Protein AF-A0A7C9DCR7-F1 (afdb_monomer_lite)

pLDDT: mean 83.27, std 18.01, range [41.5, 98.06]

Secondary structure (DSSP, 8-state):
-HHHHHHHHHHHS-S-GGG-EEEEEE-HHHHHHHHHHHHHS--TT-EEEEEEGGG-TTSSTTT-HHHHHHH-HHHHHHHH-----TTS-GGGG-GGGG-GGGGGGGGHHHH-TT-S------TT----S--GGGT-

InterPro domains:
  IPR002495 Glycosyl transferase, family 8 [PF01501] (2-135)
  IPR029044 Nucleotide-diphospho-sugar transferases [G3DSA:3.90.550.10] (2-136)
  IPR029044 Nucleotide-diphospho-sugar transferases [SSF53448] (2-136)
  IPR029993 Plant galacturonosyltransferase GAUT [PTHR32116] (1-136)

Foldseek 3Di:
DLQVQQLLLQLVADPCQLVAEAEAEDAPVCQVVVVVVVVVDDNVNHHYHYHHPVVVPCPAVVNDVLNVLLPDPVSCCVQVPPDPDDDDDVVSNDCVVSDPVVVCVVCVCVVCVPDPDDDDDDSNDGHNHHPVVVVD

Sequence (136 aa):
LAISVVINSTVSNTDRPQQLVFHIVTNGVNYCPMQAWFLSNDFKGATVEVQNIDELTWLNASYSPIMKQRLDPDSRAYYFSWSREFTVDPKFRNPKYSLPLNHLRFYIPNIYPHLEKVVFLDDDVVVQKDLTPLFS

Organism: Opuntia streptacantha (NCBI:txid393608)

Radius of gyration: 18.07 Å; chains: 1; bounding box: 40×38×46 Å

Structure (mmCIF, N/CA/C/O backbone):
data_AF-A0A7C9DCR7-F1
#
_entry.id   AF-A0A7C9DCR7-F1
#
loop_
_atom_site.group_PDB
_atom_site.id
_atom_site.type_symbol
_atom_site.label_atom_id
_atom_site.label_alt_id
_atom_site.label_comp_id
_atom_site.label_asym_id
_atom_site.label_entity_id
_atom_site.label_seq_id
_atom_site.pdbx_PDB_ins_code
_atom_site.Cartn_x
_atom_site.Cartn_y
_atom_site.Cartn_z
_atom_site.occupancy
_atom_site.B_iso_or_equiv
_atom_site.auth_seq_id
_atom_site.auth_comp_id
_atom_site.auth_asym_id
_atom_site.auth_atom_id
_atom_site.pdbx_PDB_model_num
ATOM 1 N N . LEU A 1 1 ? 6.551 8.219 6.168 1.00 71.12 1 LEU A N 1
ATOM 2 C CA . LEU A 1 1 ? 5.841 9.047 7.172 1.00 71.12 1 LEU A CA 1
ATOM 3 C C . LEU A 1 1 ? 4.446 9.487 6.723 1.00 71.12 1 LEU A C 1
ATOM 5 O O . LEU A 1 1 ? 3.538 9.368 7.526 1.00 71.12 1 LEU A O 1
ATOM 9 N N . ALA A 1 2 ? 4.225 9.955 5.489 1.00 92.25 2 ALA A N 1
ATOM 10 C CA . ALA A 1 2 ? 2.868 10.328 5.051 1.00 92.25 2 ALA A CA 1
ATOM 11 C C . ALA A 1 2 ? 1.879 9.141 5.137 1.00 92.25 2 ALA A C 1
ATOM 13 O O . ALA A 1 2 ? 0.870 9.212 5.830 1.00 92.25 2 ALA A O 1
ATOM 14 N N . ILE A 1 3 ? 2.278 7.976 4.614 1.00 95.88 3 ILE A N 1
ATOM 15 C CA . ILE A 1 3 ? 1.484 6.734 4.673 1.00 95.88 3 ILE A CA 1
ATOM 16 C C . ILE A 1 3 ? 1.137 6.304 6.111 1.00 95.88 3 ILE A C 1
ATOM 18 O O . ILE A 1 3 ? 0.040 5.811 6.354 1.00 95.88 3 ILE A O 1
ATOM 22 N N . SER A 1 4 ? 2.014 6.524 7.100 1.00 95.94 4 SER A N 1
ATOM 23 C CA . SER A 1 4 ? 1.673 6.183 8.490 1.00 95.94 4 SER A CA 1
ATOM 24 C C . SER A 1 4 ? 0.561 7.071 9.049 1.00 95.94 4 SER A C 1
ATOM 26 O O . SER A 1 4 ? -0.181 6.614 9.906 1.00 95.94 4 SER A O 1
ATOM 28 N N . VAL A 1 5 ? 0.405 8.309 8.563 1.00 97.19 5 VAL A N 1
ATOM 29 C CA . VAL A 1 5 ? -0.732 9.172 8.924 1.00 97.19 5 VAL A CA 1
ATOM 30 C C . VAL A 1 5 ? -2.023 8.641 8.306 1.00 97.19 5 VAL A C 1
ATOM 32 O O . VAL A 1 5 ? -3.034 8.563 9.003 1.00 97.19 5 VAL A O 1
ATOM 35 N N . VAL A 1 6 ? -1.989 8.211 7.041 1.00 97.88 6 VAL A N 1
ATOM 36 C CA . VAL A 1 6 ? -3.138 7.574 6.371 1.00 97.88 6 VAL A CA 1
ATOM 37 C C . VAL A 1 6 ? -3.600 6.354 7.169 1.00 97.88 6 VAL A C 1
ATOM 39 O O . VAL A 1 6 ? -4.761 6.274 7.567 1.00 97.88 6 VAL A O 1
ATOM 42 N N . ILE A 1 7 ? -2.677 5.446 7.497 1.00 97.56 7 ILE A N 1
ATOM 43 C CA . ILE A 1 7 ? -2.985 4.235 8.266 1.00 97.56 7 ILE A CA 1
ATOM 44 C C . ILE A 1 7 ? -3.484 4.603 9.662 1.00 97.56 7 ILE A C 1
ATOM 46 O O . ILE A 1 7 ? -4.558 4.160 10.057 1.00 97.56 7 ILE A O 1
ATOM 50 N N . ASN A 1 8 ? -2.762 5.462 10.391 1.00 97.25 8 ASN A N 1
ATOM 51 C CA . ASN A 1 8 ? -3.114 5.807 11.767 1.00 97.25 8 ASN A CA 1
ATOM 52 C C . ASN A 1 8 ? -4.476 6.514 11.863 1.00 97.25 8 ASN A C 1
ATOM 54 O O . ASN A 1 8 ? -5.262 6.245 12.771 1.00 97.25 8 ASN A O 1
ATOM 58 N N . SER A 1 9 ? -4.781 7.398 10.912 1.00 98.06 9 SER A N 1
ATOM 59 C CA . SER A 1 9 ? -6.090 8.047 10.831 1.00 98.06 9 SER A CA 1
ATOM 60 C C . SER A 1 9 ? -7.192 7.048 10.471 1.00 98.06 9 SER A C 1
ATOM 62 O O . SER A 1 9 ? -8.257 7.087 11.078 1.00 98.06 9 SER A O 1
ATOM 64 N N . THR A 1 10 ? -6.926 6.080 9.591 1.00 97.81 10 THR A N 1
ATOM 65 C CA . THR A 1 10 ? -7.891 5.024 9.251 1.00 97.81 10 THR A CA 1
ATOM 66 C C . THR A 1 10 ? -8.198 4.130 10.455 1.00 97.81 10 THR A C 1
ATOM 68 O O . THR A 1 10 ? -9.357 4.001 10.843 1.00 97.81 10 THR A O 1
ATOM 71 N N . VAL A 1 11 ? -7.172 3.576 11.114 1.00 97.69 11 VAL A N 1
ATOM 72 C CA . VAL A 1 11 ? -7.350 2.688 12.285 1.00 97.69 11 VAL A CA 1
ATOM 73 C C . VAL A 1 11 ? -7.912 3.417 13.506 1.00 97.69 11 VAL A C 1
ATOM 75 O O . VAL A 1 11 ? -8.457 2.794 14.413 1.00 97.69 11 VAL A O 1
ATOM 78 N N . SER A 1 12 ? -7.777 4.744 13.566 1.00 97.25 12 SER A N 1
ATOM 79 C CA . SER A 1 12 ? -8.348 5.548 14.650 1.00 97.25 12 SER A CA 1
ATOM 80 C C . SER A 1 12 ? -9.833 5.843 14.480 1.00 97.25 12 SER A C 1
ATOM 82 O O . SER A 1 12 ? -10.473 6.176 15.471 1.00 97.25 12 SER A O 1
ATOM 84 N N . ASN A 1 13 ? -10.376 5.701 13.269 1.00 97.56 13 ASN A N 1
ATOM 85 C CA . ASN A 1 13 ? -11.775 5.997 12.957 1.00 97.56 13 ASN A CA 1
ATOM 86 C C . ASN A 1 13 ? -12.650 4.745 12.776 1.00 97.56 13 ASN A C 1
ATOM 88 O O . ASN A 1 13 ? -13.800 4.876 12.368 1.00 97.56 13 ASN A O 1
ATOM 92 N N . THR A 1 14 ? -12.131 3.549 13.066 1.00 95.75 14 THR A N 1
ATOM 93 C CA . THR A 1 14 ? -12.885 2.288 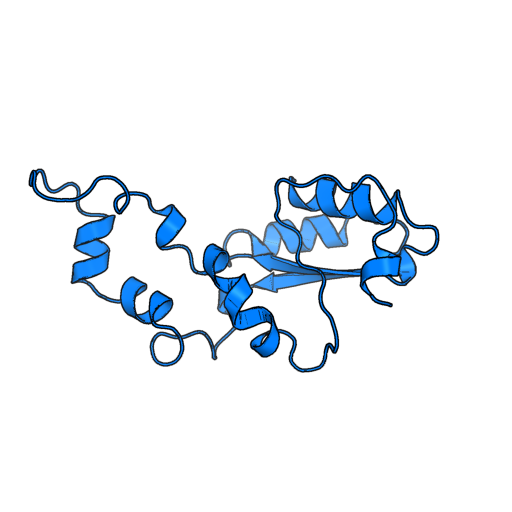13.022 1.00 95.75 14 THR A CA 1
ATOM 94 C C . THR A 1 14 ? -12.903 1.610 14.391 1.00 95.75 14 THR A C 1
ATOM 96 O O . THR A 1 14 ? -11.931 1.684 15.146 1.00 95.75 14 THR A O 1
ATOM 99 N N . ASP A 1 15 ? -13.986 0.891 14.681 1.00 95.62 15 ASP A N 1
ATOM 100 C CA . ASP A 1 15 ? -14.112 0.064 15.885 1.00 95.62 15 ASP A CA 1
ATOM 101 C C . ASP A 1 15 ? -13.454 -1.319 15.729 1.00 95.62 15 ASP A C 1
ATOM 103 O O . ASP A 1 15 ? -13.325 -2.059 16.705 1.00 95.62 15 ASP A O 1
ATOM 107 N N . ARG A 1 16 ? -13.048 -1.701 14.507 1.00 95.50 16 ARG A N 1
ATOM 108 C CA . ARG A 1 16 ? -12.501 -3.035 14.193 1.00 95.50 16 ARG A CA 1
ATOM 109 C C . ARG A 1 16 ? -11.185 -2.962 13.407 1.00 95.50 16 ARG A C 1
ATOM 111 O O . ARG A 1 16 ? -11.097 -3.515 12.310 1.00 95.50 16 ARG A O 1
ATOM 118 N N . PRO A 1 17 ? -10.135 -2.319 13.946 1.00 96.50 17 PRO A N 1
ATOM 119 C CA . PRO A 1 17 ? -8.875 -2.130 13.226 1.00 96.50 17 PRO A CA 1
ATOM 120 C C . PRO A 1 17 ? -8.202 -3.451 12.821 1.00 96.50 17 PRO A C 1
ATOM 122 O O . PRO A 1 17 ? -7.537 -3.495 11.794 1.00 96.50 17 PRO A O 1
ATOM 125 N N . GLN A 1 18 ? -8.433 -4.548 13.549 1.00 96.81 18 GLN A N 1
ATOM 126 C CA . GLN A 1 18 ? -7.864 -5.868 13.241 1.00 96.81 18 GLN A CA 1
ATOM 127 C C . GLN A 1 18 ? -8.454 -6.511 11.976 1.00 96.81 18 GLN A C 1
ATOM 129 O O . GLN A 1 18 ? -7.906 -7.486 11.473 1.00 96.81 18 GLN A O 1
ATOM 134 N N . GLN A 1 19 ? -9.576 -5.990 11.464 1.00 95.12 19 GLN A N 1
ATOM 135 C CA . GLN A 1 19 ? -10.156 -6.421 10.188 1.00 95.12 19 GLN A CA 1
ATOM 136 C C . GLN A 1 19 ? -9.550 -5.673 8.992 1.00 95.12 19 GLN A C 1
ATOM 138 O O . GLN A 1 19 ? -9.843 -6.021 7.850 1.00 95.12 19 GLN A O 1
ATOM 143 N N . LEU A 1 20 ? -8.720 -4.652 9.234 1.00 96.38 20 LEU A N 1
ATOM 144 C CA . LEU A 1 20 ? -8.081 -3.873 8.183 1.00 96.38 20 LEU A CA 1
ATOM 145 C C . LEU A 1 20 ? -6.726 -4.472 7.802 1.00 96.38 20 LEU A C 1
ATOM 147 O O . LEU A 1 20 ? -5.869 -4.724 8.654 1.00 96.38 20 LEU A O 1
ATOM 151 N N . VAL A 1 21 ? -6.531 -4.628 6.493 1.00 96.94 21 VAL A N 1
ATOM 152 C CA . VAL A 1 21 ? -5.254 -4.992 5.877 1.00 96.94 21 VAL A CA 1
ATOM 153 C C . VAL A 1 21 ? -4.829 -3.846 4.966 1.00 96.94 21 VAL A C 1
ATOM 155 O O . VAL A 1 21 ? -5.546 -3.473 4.038 1.00 96.94 21 VAL A O 1
ATOM 158 N N . PHE A 1 22 ? -3.670 -3.261 5.251 1.00 97.50 22 PHE A N 1
ATOM 159 C CA . PHE A 1 22 ? -3.078 -2.191 4.460 1.00 97.50 22 PHE A CA 1
ATOM 160 C C . PHE A 1 22 ? -1.979 -2.765 3.580 1.00 97.50 22 PHE A C 1
ATOM 162 O O . PHE A 1 22 ? -0.943 -3.187 4.088 1.00 97.50 22 PHE A O 1
ATOM 169 N N . HIS A 1 23 ? -2.172 -2.719 2.265 1.00 96.94 23 HIS A N 1
ATOM 170 C CA . HIS A 1 23 ? -1.124 -3.072 1.317 1.00 96.94 23 HIS A CA 1
ATOM 171 C C . HIS A 1 23 ? -0.419 -1.810 0.805 1.00 96.94 23 HIS A C 1
ATOM 173 O O . HIS A 1 23 ? -1.022 -0.957 0.152 1.00 96.94 23 HIS A O 1
ATOM 179 N N . ILE A 1 24 ? 0.871 -1.688 1.101 1.00 95.94 24 ILE A N 1
ATOM 180 C CA . ILE A 1 24 ? 1.732 -0.575 0.706 1.00 95.94 24 ILE A CA 1
ATOM 181 C C . ILE A 1 24 ? 2.651 -1.058 -0.407 1.00 95.94 24 ILE A C 1
ATOM 183 O O . ILE A 1 24 ? 3.499 -1.917 -0.178 1.00 95.94 24 ILE A O 1
ATOM 187 N N . VAL A 1 25 ? 2.556 -0.458 -1.593 1.00 94.06 25 VAL A N 1
ATOM 188 C CA . VAL A 1 25 ? 3.508 -0.729 -2.677 1.00 94.06 25 VAL A CA 1
ATOM 189 C C . VAL A 1 25 ? 4.506 0.415 -2.793 1.00 94.06 25 VAL A C 1
ATOM 191 O O . VAL A 1 25 ? 4.129 1.582 -2.881 1.00 94.06 25 VAL A O 1
ATOM 194 N N . THR A 1 26 ? 5.794 0.083 -2.789 1.00 93.19 26 THR A N 1
ATOM 195 C CA . THR A 1 26 ? 6.893 1.054 -2.798 1.00 93.19 26 THR A CA 1
ATOM 196 C C . THR A 1 26 ? 8.015 0.631 -3.747 1.00 93.19 26 THR A C 1
ATOM 198 O O . THR A 1 26 ? 7.953 -0.432 -4.355 1.00 93.19 26 THR A O 1
ATOM 201 N N . ASN A 1 27 ? 9.029 1.478 -3.930 1.00 90.56 27 ASN A N 1
ATOM 202 C CA . ASN A 1 27 ? 10.215 1.145 -4.727 1.00 90.56 27 ASN A CA 1
ATOM 203 C C . ASN A 1 27 ? 11.287 0.439 -3.882 1.00 90.56 27 ASN A C 1
ATOM 205 O O . ASN A 1 27 ? 11.27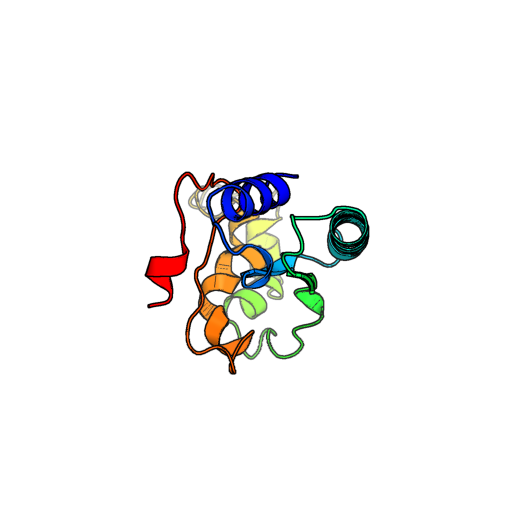1 0.529 -2.653 1.00 90.56 27 ASN A O 1
ATOM 209 N N . GLY A 1 28 ? 12.273 -0.188 -4.530 1.00 90.12 28 GLY A N 1
ATOM 210 C CA . GLY A 1 28 ? 13.332 -0.905 -3.818 1.00 90.12 28 GLY A CA 1
ATOM 211 C C . GLY A 1 28 ? 14.143 -0.051 -2.838 1.00 90.12 28 GLY A C 1
ATOM 212 O O . GLY A 1 28 ? 14.576 -0.554 -1.806 1.00 90.12 28 GLY A O 1
ATOM 213 N N . VAL A 1 29 ? 14.296 1.252 -3.097 1.00 91.25 29 VAL A N 1
ATOM 214 C CA . VAL A 1 29 ? 15.028 2.167 -2.199 1.00 91.25 29 VAL A CA 1
ATOM 215 C C . VAL A 1 29 ? 14.301 2.348 -0.863 1.00 91.25 29 VAL A C 1
ATOM 217 O O . VAL A 1 29 ? 14.931 2.359 0.192 1.00 91.25 29 VAL A O 1
ATOM 220 N N . ASN A 1 30 ? 12.976 2.484 -0.899 1.00 92.50 30 ASN A N 1
ATOM 221 C CA . ASN A 1 30 ? 12.162 2.718 0.291 1.00 92.50 30 ASN A CA 1
ATOM 222 C C . ASN A 1 30 ? 11.672 1.422 0.948 1.00 92.50 30 ASN A C 1
ATOM 224 O O . ASN A 1 30 ? 11.221 1.476 2.091 1.00 92.50 30 ASN A O 1
ATOM 228 N N . TYR A 1 31 ? 11.763 0.282 0.260 1.00 95.19 31 TYR A N 1
ATOM 229 C CA . TYR A 1 31 ? 11.242 -1.001 0.724 1.00 95.19 31 TYR A CA 1
ATOM 230 C C . TYR A 1 31 ? 11.786 -1.408 2.096 1.00 95.19 31 TYR A C 1
ATOM 232 O O . TYR A 1 31 ? 11.007 -1.493 3.044 1.00 95.19 31 TYR A O 1
ATOM 240 N N . CYS A 1 32 ? 13.104 -1.579 2.246 1.00 95.88 32 CYS A N 1
ATOM 241 C CA . CYS A 1 32 ? 13.677 -2.043 3.516 1.00 95.88 32 CYS A CA 1
ATOM 242 C C . CYS A 1 32 ? 13.402 -1.075 4.687 1.00 95.88 32 CYS A C 1
ATOM 244 O O . CYS A 1 32 ? 12.960 -1.540 5.740 1.00 95.88 32 CYS A O 1
ATOM 246 N N . PRO A 1 33 ? 13.591 0.257 4.545 1.00 96.25 33 PRO A N 1
ATOM 247 C CA . PRO A 1 33 ? 13.242 1.199 5.609 1.00 96.25 33 PRO A CA 1
ATOM 248 C C . PRO A 1 33 ? 11.754 1.183 5.975 1.00 96.25 33 PRO A C 1
ATOM 250 O O . PRO A 1 33 ? 11.419 1.230 7.157 1.00 96.25 33 PRO A O 1
ATOM 253 N N . MET A 1 34 ? 10.853 1.108 4.987 1.00 96.00 34 MET A N 1
ATOM 254 C CA . MET A 1 34 ? 9.412 1.040 5.245 1.00 96.00 34 MET A CA 1
ATOM 255 C C . MET A 1 34 ? 9.031 -0.261 5.938 1.00 96.00 34 MET A C 1
ATOM 257 O O . MET A 1 34 ? 8.306 -0.218 6.925 1.00 96.00 34 MET A O 1
ATOM 261 N N . GLN A 1 35 ? 9.546 -1.395 5.466 1.00 96.12 35 GLN A N 1
ATOM 262 C CA . GLN A 1 35 ? 9.299 -2.697 6.070 1.00 96.12 35 GLN A CA 1
ATOM 263 C C . GLN A 1 35 ? 9.738 -2.709 7.538 1.00 96.12 35 GLN A C 1
ATOM 265 O O . GLN A 1 35 ? 8.944 -3.051 8.408 1.00 96.12 35 GLN A O 1
ATOM 270 N N . ALA A 1 36 ? 10.951 -2.238 7.841 1.00 96.81 36 ALA A N 1
ATOM 271 C CA . ALA A 1 36 ? 11.429 -2.132 9.218 1.00 96.81 36 ALA A CA 1
ATOM 272 C C . ALA A 1 36 ? 10.558 -1.195 10.074 1.00 96.81 36 ALA A C 1
ATOM 274 O O . ALA A 1 36 ? 10.227 -1.525 11.214 1.00 96.81 36 ALA A O 1
ATOM 275 N N . TRP A 1 37 ? 10.160 -0.039 9.529 1.00 96.38 37 TRP A N 1
ATOM 276 C CA . TRP A 1 37 ? 9.332 0.927 10.248 1.00 96.38 37 TRP A CA 1
ATOM 277 C C . TRP A 1 37 ? 7.943 0.367 10.564 1.00 96.38 37 TRP A C 1
ATOM 279 O O . TRP A 1 37 ? 7.516 0.425 11.713 1.00 96.38 37 TRP A O 1
ATOM 289 N N . PHE A 1 38 ? 7.248 -0.210 9.583 1.00 96.25 38 PHE A N 1
ATOM 290 C CA . PHE A 1 38 ? 5.900 -0.749 9.777 1.00 96.25 38 PHE A CA 1
ATOM 291 C C . PHE A 1 38 ? 5.881 -2.023 10.626 1.00 96.25 38 PHE A C 1
ATOM 293 O O . PHE A 1 38 ? 4.936 -2.209 11.378 1.00 96.25 38 PHE A O 1
ATOM 300 N N . LEU A 1 39 ? 6.939 -2.841 10.602 1.00 94.75 39 LEU A N 1
ATOM 301 C CA . LEU A 1 39 ? 7.077 -3.972 11.531 1.00 94.75 39 LEU A CA 1
ATOM 302 C C . LEU A 1 39 ? 7.325 -3.533 12.982 1.00 94.75 39 LEU A C 1
ATOM 304 O O . LEU A 1 39 ? 6.985 -4.261 13.910 1.00 94.75 39 LEU A O 1
ATOM 308 N N . SER A 1 40 ? 7.927 -2.359 13.188 1.00 95.00 40 SER A N 1
ATOM 309 C CA . SER A 1 40 ? 8.265 -1.852 14.525 1.00 95.00 40 SER A CA 1
ATOM 310 C C . SER A 1 40 ? 7.145 -1.033 15.179 1.00 95.00 40 SER A C 1
ATOM 312 O O . SER A 1 40 ? 7.281 -0.648 16.338 1.00 95.00 40 SER A O 1
ATOM 314 N N . ASN A 1 41 ? 6.066 -0.723 14.455 1.00 94.81 41 ASN A N 1
ATOM 315 C CA . ASN A 1 41 ? 4.966 0.110 14.941 1.00 94.81 41 ASN A CA 1
ATOM 316 C C . ASN A 1 41 ? 3.654 -0.677 14.909 1.00 94.81 41 ASN A C 1
ATOM 318 O O . ASN A 1 41 ? 3.307 -1.258 13.885 1.00 94.81 41 ASN A O 1
ATOM 322 N N . ASP A 1 42 ? 2.904 -0.652 16.012 1.00 93.88 42 ASP A N 1
ATOM 323 C CA . ASP A 1 42 ? 1.562 -1.233 16.060 1.00 93.88 42 ASP A CA 1
ATOM 324 C C . ASP A 1 42 ? 0.500 -0.228 15.587 1.00 93.88 42 ASP A C 1
ATOM 326 O O . ASP A 1 42 ? 0.544 0.959 15.916 1.00 93.88 42 ASP A O 1
ATOM 330 N N . PHE A 1 43 ? -0.488 -0.729 14.848 1.00 95.94 43 PHE A N 1
ATOM 331 C CA . PHE A 1 43 ? -1.626 0.037 14.336 1.00 95.94 43 PHE A CA 1
ATOM 332 C C . PHE A 1 43 ? -2.940 -0.506 14.906 1.00 95.94 43 PHE A C 1
ATOM 334 O O . PHE A 1 43 ? -3.897 -0.758 14.173 1.00 95.94 43 PHE A O 1
ATOM 341 N N . LYS A 1 44 ? -2.981 -0.707 16.231 1.00 95.88 44 LYS A N 1
ATOM 342 C CA . LYS A 1 44 ? -4.111 -1.306 16.960 1.00 95.88 44 LYS A CA 1
ATOM 343 C C . LYS A 1 44 ? -4.447 -2.720 16.461 1.00 95.88 44 LYS A C 1
ATOM 345 O O . LYS A 1 44 ? -5.615 -3.113 16.434 1.00 95.88 44 LYS A O 1
ATOM 350 N N . GLY A 1 45 ? -3.429 -3.479 16.054 1.00 95.62 45 GLY A N 1
ATOM 351 C CA . GLY A 1 45 ? -3.575 -4.824 15.497 1.00 95.62 45 GLY A CA 1
ATOM 352 C C . GLY A 1 45 ? -4.025 -4.895 14.034 1.00 95.62 45 GLY A C 1
ATOM 353 O O . GLY A 1 45 ? -4.316 -5.993 13.566 1.00 95.62 45 GLY A O 1
ATOM 354 N N . ALA A 1 46 ? -4.094 -3.774 13.306 1.00 97.31 46 ALA A N 1
ATOM 355 C CA . ALA A 1 46 ? -4.255 -3.814 11.853 1.00 97.31 46 ALA A CA 1
ATOM 356 C C . ALA A 1 46 ? -3.026 -4.441 11.178 1.00 97.31 46 ALA A C 1
ATOM 358 O O . ALA A 1 46 ? -1.893 -4.249 11.625 1.00 97.31 46 ALA A O 1
ATOM 359 N N . THR A 1 47 ? -3.245 -5.157 10.076 1.00 97.50 47 THR A N 1
ATOM 360 C CA . THR A 1 47 ? -2.155 -5.787 9.319 1.00 97.50 47 THR A CA 1
ATOM 361 C C . THR A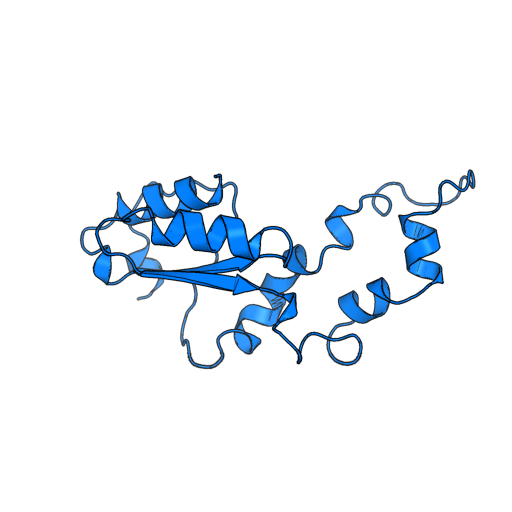 1 47 ? -1.605 -4.801 8.294 1.00 97.50 47 THR A C 1
ATOM 363 O O . THR A 1 47 ? -2.373 -4.163 7.577 1.00 97.50 47 THR A O 1
ATOM 366 N N . VAL A 1 48 ? -0.279 -4.676 8.207 1.00 97.75 48 VAL A N 1
ATOM 367 C CA . VAL A 1 48 ? 0.396 -3.834 7.210 1.00 97.75 48 VAL A CA 1
ATOM 368 C C . VAL A 1 48 ? 1.376 -4.686 6.418 1.00 97.75 48 VAL A C 1
ATOM 370 O O . VAL A 1 48 ? 2.332 -5.227 6.970 1.00 97.75 48 VAL A O 1
ATOM 373 N N . GLU A 1 49 ? 1.156 -4.771 5.114 1.00 96.50 49 GLU A N 1
ATOM 374 C CA . GLU A 1 49 ? 2.019 -5.474 4.174 1.00 96.50 49 GLU A CA 1
ATOM 375 C C . GLU A 1 49 ? 2.740 -4.456 3.298 1.00 96.50 49 GLU A C 1
ATOM 377 O O . GLU A 1 49 ? 2.114 -3.616 2.656 1.00 96.50 49 GLU A O 1
ATOM 382 N N . VAL A 1 50 ? 4.069 -4.523 3.269 1.00 96.44 50 VAL A N 1
ATOM 383 C CA . VAL A 1 50 ? 4.891 -3.691 2.387 1.00 96.44 50 VAL A CA 1
ATOM 384 C C . VAL A 1 50 ? 5.394 -4.573 1.256 1.00 96.44 50 VAL A C 1
ATOM 386 O O . VAL A 1 50 ? 5.972 -5.623 1.516 1.00 96.44 50 VAL A O 1
ATOM 389 N N . GLN A 1 51 ? 5.204 -4.136 0.016 1.00 95.00 51 GLN A N 1
ATOM 390 C CA . GLN A 1 51 ? 5.649 -4.832 -1.184 1.00 95.00 51 GLN A CA 1
ATOM 391 C C . GLN A 1 51 ? 6.542 -3.925 -2.030 1.00 95.00 51 GLN A C 1
ATOM 393 O O . GLN A 1 51 ? 6.277 -2.730 -2.196 1.00 95.00 51 GLN A O 1
ATOM 398 N N . ASN A 1 52 ? 7.600 -4.501 -2.596 1.00 93.81 52 ASN A N 1
ATOM 399 C CA . ASN A 1 52 ? 8.443 -3.819 -3.562 1.00 93.81 52 ASN A CA 1
ATOM 400 C C . ASN A 1 52 ? 7.885 -3.999 -4.982 1.00 93.81 52 ASN A C 1
ATOM 402 O O . ASN A 1 52 ? 7.706 -5.118 -5.456 1.00 93.81 52 ASN A O 1
ATOM 406 N N . ILE A 1 53 ? 7.667 -2.897 -5.695 1.00 90.81 53 ILE A N 1
ATOM 407 C CA . ILE A 1 53 ? 7.245 -2.912 -7.099 1.00 90.81 53 ILE A CA 1
ATOM 408 C C . ILE A 1 53 ? 8.242 -3.643 -8.006 1.00 90.81 53 ILE A C 1
ATOM 410 O O . ILE A 1 53 ? 7.833 -4.240 -8.997 1.00 90.81 53 ILE A O 1
ATOM 414 N N . ASP A 1 54 ? 9.532 -3.630 -7.665 1.00 87.94 54 ASP A N 1
ATOM 415 C CA . ASP A 1 54 ? 10.576 -4.282 -8.458 1.00 87.94 54 ASP A CA 1
ATOM 416 C C . ASP A 1 54 ? 10.458 -5.824 -8.411 1.00 87.94 54 ASP A C 1
ATOM 418 O O . ASP A 1 54 ? 11.013 -6.511 -9.267 1.00 87.94 54 ASP A O 1
ATOM 422 N N . GLU A 1 55 ? 9.695 -6.377 -7.458 1.00 90.62 55 GLU A N 1
ATOM 423 C CA . GLU A 1 55 ? 9.388 -7.814 -7.360 1.00 90.62 55 GLU A CA 1
ATOM 424 C C . GLU A 1 55 ? 8.202 -8.234 -8.248 1.00 90.62 55 GLU A C 1
ATOM 426 O O . GLU A 1 55 ? 7.986 -9.426 -8.485 1.00 90.62 55 GLU A O 1
ATOM 431 N N . LEU A 1 56 ? 7.449 -7.275 -8.802 1.00 90.25 56 LEU A N 1
ATOM 432 C CA . LEU A 1 56 ? 6.363 -7.535 -9.749 1.00 90.25 56 LEU A CA 1
ATOM 433 C C . LEU A 1 56 ? 6.936 -7.852 -11.137 1.00 90.25 56 LEU A C 1
ATOM 435 O O . LEU A 1 56 ? 6.871 -7.048 -12.063 1.00 90.25 56 LEU A O 1
ATOM 439 N N . THR A 1 57 ? 7.487 -9.055 -11.300 1.00 87.25 57 THR A N 1
ATOM 440 C CA . THR A 1 57 ? 8.166 -9.501 -12.537 1.00 87.25 57 THR A CA 1
ATOM 441 C C . THR A 1 57 ? 7.291 -9.440 -13.799 1.00 87.25 57 THR A C 1
ATOM 443 O O . THR A 1 57 ? 7.802 -9.276 -14.914 1.00 87.25 57 THR A O 1
ATOM 446 N N . TRP A 1 58 ? 5.966 -9.525 -13.644 1.00 88.88 58 TRP A N 1
ATOM 447 C CA . TRP A 1 58 ? 5.004 -9.366 -14.737 1.00 88.88 58 TRP A CA 1
ATOM 448 C C . TRP A 1 58 ? 4.871 -7.909 -15.212 1.00 88.88 58 TRP A C 1
ATOM 450 O O . TRP A 1 58 ? 4.536 -7.681 -16.374 1.00 88.88 58 TRP A O 1
ATOM 460 N N . LEU A 1 59 ? 5.173 -6.916 -14.366 1.00 86.44 59 LEU A N 1
ATOM 461 C CA . LEU A 1 59 ? 5.111 -5.492 -14.699 1.00 86.44 59 LEU A CA 1
ATOM 462 C C . LEU A 1 59 ? 6.394 -5.060 -15.424 1.00 86.44 59 LEU A C 1
ATOM 464 O O . LEU A 1 59 ? 7.227 -4.318 -14.910 1.00 86.44 59 LEU A O 1
ATOM 468 N N . ASN A 1 60 ? 6.552 -5.539 -16.654 1.00 83.88 60 ASN A N 1
ATOM 469 C CA . ASN A 1 60 ? 7.699 -5.250 -17.512 1.00 83.88 60 ASN A CA 1
ATOM 470 C C . ASN A 1 60 ? 7.281 -4.517 -18.801 1.00 83.88 60 ASN A C 1
ATOM 472 O O . ASN A 1 60 ? 6.102 -4.238 -19.032 1.00 83.88 60 ASN A O 1
ATOM 476 N N . ALA A 1 61 ? 8.253 -4.182 -19.654 1.00 82.19 61 ALA A N 1
ATOM 477 C CA . ALA A 1 61 ? 8.025 -3.422 -20.887 1.00 82.19 61 ALA A CA 1
ATOM 478 C C . ALA A 1 61 ? 7.137 -4.123 -21.926 1.00 82.19 61 ALA A C 1
ATOM 480 O O . ALA A 1 61 ? 6.570 -3.453 -22.788 1.00 82.19 61 ALA A O 1
ATOM 481 N N . SER A 1 62 ? 6.989 -5.444 -21.847 1.00 82.25 62 SER A N 1
ATOM 482 C CA . SER A 1 62 ? 6.069 -6.186 -22.712 1.00 82.25 62 SER A CA 1
ATOM 483 C C . SER A 1 62 ? 4.619 -6.073 -22.237 1.00 82.25 62 SER A C 1
ATOM 485 O O . SER A 1 62 ? 3.707 -6.198 -23.046 1.00 82.25 62 SER A O 1
ATOM 487 N N . TYR A 1 63 ? 4.405 -5.820 -20.943 1.00 83.56 63 TYR A N 1
ATOM 488 C CA . TYR A 1 63 ? 3.080 -5.756 -20.325 1.00 83.56 63 TYR A CA 1
ATOM 489 C C . TYR A 1 63 ? 2.555 -4.322 -20.170 1.00 83.56 63 TYR A C 1
ATOM 491 O O . TYR A 1 63 ? 1.369 -4.057 -20.356 1.00 83.56 63 TYR A O 1
ATOM 499 N N . SER A 1 64 ? 3.435 -3.373 -19.837 1.00 82.62 64 SER A N 1
ATOM 500 C CA . SER A 1 64 ? 3.062 -1.983 -19.573 1.00 82.62 64 SER A CA 1
ATOM 501 C C . SER A 1 64 ? 3.726 -1.016 -20.559 1.00 82.62 64 SER A C 1
ATOM 503 O O . SER A 1 64 ? 4.960 -0.943 -20.602 1.00 82.62 64 SER A O 1
ATOM 505 N N . PRO A 1 65 ? 2.944 -0.183 -21.280 1.00 79.44 65 PRO A N 1
ATOM 506 C CA . PRO A 1 65 ? 3.485 0.884 -22.127 1.00 79.44 65 PRO A CA 1
ATOM 507 C C . PRO A 1 65 ? 4.402 1.842 -21.363 1.00 79.44 65 PRO A C 1
ATOM 509 O O . PRO A 1 65 ? 5.363 2.363 -21.917 1.00 79.44 65 PRO A O 1
ATOM 512 N N . ILE A 1 66 ? 4.139 2.033 -20.071 1.00 75.75 66 ILE A N 1
ATOM 513 C CA . ILE A 1 66 ? 4.881 2.948 -19.201 1.00 75.75 66 ILE A CA 1
ATOM 514 C C . ILE A 1 66 ? 6.252 2.358 -18.868 1.00 75.75 66 ILE A C 1
ATOM 516 O O . ILE A 1 66 ? 7.251 3.076 -18.838 1.00 75.75 66 ILE A O 1
ATOM 520 N N . MET A 1 67 ? 6.327 1.034 -18.688 1.00 75.62 67 MET A N 1
ATOM 521 C CA . MET A 1 67 ? 7.607 0.346 -18.505 1.00 75.62 67 MET A CA 1
ATOM 522 C C . MET A 1 67 ? 8.408 0.343 -19.806 1.00 75.62 67 MET A C 1
ATOM 524 O O . MET A 1 67 ? 9.620 0.546 -19.777 1.00 75.62 67 MET A O 1
ATOM 528 N N . LYS A 1 68 ? 7.731 0.189 -20.951 1.00 75.81 68 LYS A N 1
ATOM 529 C CA . LYS A 1 68 ? 8.352 0.294 -22.276 1.00 75.81 68 LYS A CA 1
ATOM 530 C C . LYS A 1 68 ? 8.932 1.681 -22.517 1.00 75.81 68 LYS A C 1
ATOM 532 O O . LYS A 1 68 ? 10.084 1.788 -22.919 1.00 75.81 68 LYS A O 1
ATOM 537 N N . GLN A 1 69 ? 8.163 2.723 -22.205 1.00 72.44 69 GLN A N 1
ATOM 538 C CA . GLN A 1 69 ? 8.619 4.100 -22.307 1.00 72.44 69 GLN A CA 1
ATOM 539 C C . GLN A 1 69 ? 9.846 4.313 -21.425 1.00 72.44 69 GLN A C 1
ATOM 541 O O . GLN A 1 69 ? 10.843 4.798 -21.924 1.00 72.44 69 GLN A O 1
ATOM 546 N N . ARG A 1 70 ? 9.856 3.877 -20.160 1.00 67.12 70 ARG A N 1
ATOM 547 C CA . ARG A 1 70 ? 11.014 4.055 -19.262 1.00 67.12 70 ARG A CA 1
ATOM 548 C C . ARG A 1 70 ? 12.326 3.447 -19.788 1.00 67.12 70 ARG A C 1
ATOM 550 O O . ARG A 1 70 ? 13.395 3.981 -19.491 1.00 67.12 70 ARG A O 1
ATOM 557 N N . LEU A 1 71 ? 12.260 2.323 -20.503 1.00 65.75 71 LEU A N 1
ATOM 558 C CA . LEU A 1 71 ? 13.439 1.646 -21.060 1.00 65.75 71 LEU A CA 1
ATOM 559 C C . LEU A 1 71 ? 13.911 2.243 -22.391 1.00 65.75 71 LEU A C 1
ATOM 561 O O . LEU A 1 71 ? 15.044 1.981 -22.793 1.00 65.75 71 LEU A O 1
ATOM 565 N N . ASP A 1 72 ? 13.072 3.038 -23.054 1.00 65.31 72 ASP A N 1
ATOM 566 C CA . ASP A 1 72 ? 13.396 3.666 -24.328 1.00 65.31 72 ASP A CA 1
ATOM 567 C C . ASP A 1 72 ? 14.527 4.708 -24.158 1.00 65.31 72 ASP A C 1
ATOM 569 O O . ASP A 1 72 ? 14.388 5.656 -23.375 1.00 65.31 72 ASP A O 1
ATOM 573 N N . PRO A 1 73 ? 15.683 4.544 -24.831 1.00 59.53 73 PRO A N 1
ATOM 574 C CA . PRO A 1 73 ? 16.796 5.485 -24.743 1.00 59.53 73 PRO A CA 1
ATOM 575 C C . PRO A 1 73 ? 16.405 6.906 -25.155 1.00 59.53 73 PRO A C 1
ATOM 577 O O . PRO A 1 73 ? 16.867 7.855 -24.519 1.00 59.53 73 PRO A O 1
ATOM 580 N N . ASP A 1 74 ? 15.525 7.033 -26.152 1.00 60.88 74 ASP A N 1
ATOM 581 C CA . ASP A 1 74 ? 15.071 8.315 -26.693 1.00 60.88 74 ASP A CA 1
ATOM 582 C C . ASP A 1 74 ? 14.116 9.020 -25.725 1.00 60.88 74 ASP A C 1
ATOM 584 O O . ASP A 1 74 ? 14.231 10.226 -25.504 1.00 60.88 74 ASP A O 1
ATOM 588 N N . SER A 1 75 ? 13.243 8.274 -25.041 1.00 57.94 75 SER A N 1
ATOM 589 C CA . SER A 1 75 ? 12.417 8.825 -23.964 1.00 57.94 75 SER A CA 1
ATOM 590 C C . SER A 1 75 ? 13.255 9.234 -22.740 1.00 57.94 75 SER A C 1
ATOM 592 O O . SER A 1 75 ? 13.019 10.290 -22.152 1.00 57.94 75 SER A O 1
ATOM 594 N N . ARG A 1 76 ? 14.273 8.450 -22.347 1.00 53.03 76 ARG A N 1
ATOM 595 C CA . ARG A 1 76 ? 15.163 8.824 -21.237 1.00 53.03 76 ARG A CA 1
ATOM 596 C C . ARG A 1 76 ? 15.950 10.075 -21.584 1.00 53.03 76 ARG A C 1
ATOM 598 O O . ARG A 1 76 ? 16.109 10.921 -20.713 1.00 53.03 76 ARG A O 1
ATOM 605 N N . ALA A 1 77 ? 16.405 10.214 -22.828 1.00 53.00 77 ALA A N 1
ATOM 606 C CA . ALA A 1 77 ? 16.986 11.457 -23.311 1.00 53.00 77 ALA A CA 1
ATOM 607 C C . ALA A 1 77 ? 15.949 12.589 -23.262 1.00 53.00 77 ALA A C 1
ATOM 609 O O . ALA A 1 77 ? 16.227 13.624 -22.691 1.00 53.00 77 ALA A O 1
ATOM 610 N N . TYR A 1 78 ? 14.716 12.388 -23.713 1.00 51.59 78 TYR A N 1
ATOM 611 C CA . TYR A 1 78 ? 13.666 13.411 -23.657 1.00 51.59 78 TYR A CA 1
ATOM 612 C C . TYR A 1 78 ? 13.317 13.898 -22.229 1.00 51.59 78 TYR A C 1
ATOM 614 O O . TYR A 1 78 ? 13.036 15.081 -22.032 1.00 51.59 78 TYR A O 1
ATOM 622 N N . TYR A 1 79 ? 13.363 13.016 -21.220 1.00 49.41 79 TYR A N 1
ATOM 623 C CA . TYR A 1 79 ? 13.062 13.346 -19.815 1.00 49.41 79 TYR A CA 1
ATOM 624 C C . TYR A 1 79 ? 14.288 13.767 -18.978 1.00 49.41 79 TYR A C 1
ATOM 626 O O . TYR A 1 79 ? 14.136 14.561 -18.050 1.00 49.41 79 TYR A O 1
ATOM 634 N N . PHE A 1 80 ? 15.485 13.242 -19.267 1.00 48.12 80 PHE A N 1
ATOM 635 C CA . PHE A 1 80 ? 16.719 13.490 -18.502 1.00 48.12 80 PHE A CA 1
ATOM 636 C C . PHE A 1 80 ? 17.794 14.266 -19.278 1.00 48.12 80 PHE A C 1
ATOM 638 O O . PHE A 1 80 ? 18.830 14.596 -18.692 1.00 48.12 80 PHE A O 1
ATOM 645 N N . SER A 1 81 ? 17.602 14.588 -20.564 1.00 47.62 81 SER A N 1
ATOM 646 C CA . SER A 1 81 ? 18.543 15.449 -21.277 1.00 47.62 81 SER A CA 1
ATOM 647 C C . SER A 1 81 ? 18.368 16.887 -20.811 1.00 47.62 81 SER A C 1
ATOM 649 O O . SER A 1 81 ? 17.330 17.539 -20.921 1.00 47.62 81 SER A O 1
ATOM 651 N N . TRP A 1 82 ? 19.477 17.429 -20.340 1.00 41.50 82 TRP A N 1
ATOM 652 C CA . TRP A 1 82 ? 19.695 18.857 -20.211 1.00 41.50 82 TRP A CA 1
ATOM 653 C C . TRP A 1 82 ? 20.013 19.452 -21.600 1.00 41.50 82 TRP A C 1
ATOM 655 O O . TRP A 1 82 ? 20.943 20.246 -21.738 1.00 41.50 82 TRP A O 1
ATOM 665 N N . SER A 1 83 ? 19.299 19.051 -22.664 1.00 43.62 83 SER A N 1
ATOM 666 C CA . SER A 1 83 ? 19.485 19.646 -23.992 1.00 43.62 83 SER A CA 1
ATOM 667 C C . SER A 1 83 ? 18.554 20.847 -24.172 1.00 43.62 83 SER A C 1
ATOM 669 O O . SER A 1 83 ? 17.337 20.791 -23.997 1.00 43.62 83 SER A O 1
ATOM 671 N N . ARG A 1 84 ? 19.183 21.988 -24.468 1.00 43.66 84 ARG A N 1
ATOM 672 C CA . ARG A 1 84 ? 18.611 23.334 -24.609 1.00 43.66 84 ARG A CA 1
ATOM 673 C C . ARG A 1 84 ? 17.796 23.515 -25.900 1.00 43.66 84 ARG A C 1
ATOM 675 O O . ARG A 1 84 ? 17.972 24.522 -26.578 1.00 43.66 84 ARG A O 1
ATOM 682 N N . GLU A 1 85 ? 16.925 22.579 -26.266 1.00 43.91 85 GLU A N 1
ATOM 683 C CA . GLU A 1 85 ? 16.090 22.730 -27.466 1.00 43.91 85 GLU A CA 1
ATOM 684 C C . GLU A 1 85 ? 14.639 23.082 -27.111 1.00 43.91 85 GLU A C 1
ATOM 686 O O . GLU A 1 85 ? 13.964 22.435 -26.310 1.00 43.91 85 GLU A O 1
ATOM 691 N N . PHE A 1 86 ? 14.214 24.216 -27.665 1.00 45.12 86 PHE A N 1
ATOM 692 C CA . PHE A 1 86 ? 13.092 25.069 -27.266 1.00 45.12 86 PHE A CA 1
ATOM 693 C C . PHE A 1 86 ? 11.729 24.643 -27.853 1.00 45.12 86 PHE A C 1
ATOM 695 O O . PHE A 1 86 ? 10.893 25.493 -28.146 1.00 45.12 86 PHE A O 1
ATOM 702 N N . THR A 1 87 ? 11.473 23.347 -28.041 1.00 48.06 87 THR A N 1
ATOM 703 C CA . THR A 1 87 ? 10.251 22.875 -28.736 1.00 48.06 87 THR A CA 1
ATOM 704 C C . THR A 1 87 ? 9.356 21.945 -27.918 1.00 48.06 87 THR A C 1
ATOM 706 O O . THR A 1 87 ? 8.372 21.432 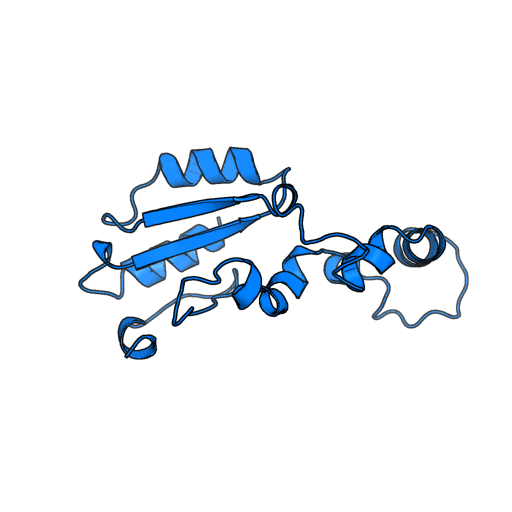-28.443 1.00 48.06 87 THR A O 1
ATOM 709 N N . VAL A 1 88 ? 9.641 21.742 -26.630 1.00 50.25 88 VAL A N 1
ATOM 710 C CA . VAL A 1 88 ? 8.979 20.697 -25.835 1.00 50.25 88 VAL A CA 1
ATOM 711 C C . VAL A 1 88 ? 8.017 21.278 -24.795 1.00 50.25 88 VAL A C 1
ATOM 713 O O . VAL A 1 88 ? 8.415 22.103 -23.971 1.00 50.25 88 VAL A O 1
ATOM 716 N N . ASP A 1 89 ? 6.758 20.821 -24.816 1.00 49.09 89 ASP A N 1
ATOM 717 C CA . ASP A 1 89 ? 5.700 21.214 -23.876 1.00 49.09 89 ASP A CA 1
ATOM 718 C C . ASP A 1 89 ? 6.143 20.934 -22.417 1.00 49.09 89 ASP A C 1
ATOM 720 O O . ASP A 1 89 ? 6.417 19.781 -22.053 1.00 49.09 89 ASP A O 1
ATOM 724 N N . PRO A 1 90 ? 6.252 21.967 -21.556 1.00 50.81 90 PRO A N 1
ATOM 725 C CA . PRO A 1 90 ? 6.880 21.871 -20.235 1.00 50.81 90 PRO A CA 1
ATOM 726 C C . PRO A 1 90 ? 6.190 20.889 -19.277 1.00 50.81 90 PRO A C 1
ATOM 728 O O . PRO A 1 90 ? 6.795 20.471 -18.287 1.00 50.81 90 PRO A O 1
ATOM 731 N N . LYS A 1 91 ? 4.952 20.471 -19.570 1.00 49.84 91 LYS A N 1
ATOM 732 C CA . LYS A 1 91 ? 4.207 19.481 -18.774 1.00 49.84 91 LYS A CA 1
ATOM 733 C C . LYS A 1 91 ? 4.867 18.097 -18.767 1.00 49.84 91 LYS A C 1
ATOM 735 O O . LYS A 1 91 ? 4.719 17.366 -17.790 1.00 49.84 91 LYS A O 1
ATOM 740 N N . PHE A 1 92 ? 5.643 17.763 -19.799 1.00 46.19 92 PHE A N 1
ATOM 741 C CA . PHE A 1 92 ? 6.297 16.460 -19.948 1.00 46.19 92 PHE A CA 1
ATOM 742 C C . PHE A 1 92 ? 7.750 16.429 -19.453 1.00 46.19 92 PHE A C 1
ATOM 744 O O . PHE A 1 92 ? 8.418 15.424 -19.629 1.00 46.19 92 PHE A O 1
ATOM 751 N N . ARG A 1 93 ? 8.249 17.479 -18.785 1.00 46.69 93 ARG A N 1
ATOM 752 C CA . ARG A 1 93 ? 9.586 17.481 -18.151 1.00 46.69 93 ARG A CA 1
ATOM 753 C C . ARG A 1 93 ? 9.603 16.985 -16.705 1.00 46.69 93 ARG A C 1
ATOM 755 O O . ARG A 1 93 ? 10.661 16.950 -16.086 1.00 46.69 93 ARG A O 1
ATOM 762 N N . ASN A 1 94 ? 8.453 16.644 -16.121 1.00 46.31 94 ASN A N 1
ATOM 763 C CA . ASN A 1 94 ? 8.406 16.278 -14.708 1.00 46.31 94 ASN A CA 1
ATOM 764 C C . ASN A 1 94 ? 8.711 14.775 -14.519 1.00 46.31 94 ASN A C 1
ATOM 766 O O . ASN A 1 94 ? 7.894 13.942 -14.929 1.00 46.31 94 ASN A O 1
ATOM 770 N N . PRO A 1 95 ? 9.822 14.405 -13.849 1.00 51.88 95 PRO A N 1
ATOM 771 C CA . PRO A 1 95 ? 10.198 13.009 -13.606 1.00 51.88 95 PRO A CA 1
ATOM 772 C C . PRO A 1 95 ? 9.174 12.240 -12.755 1.00 51.88 95 PRO A C 1
ATOM 774 O O . PRO A 1 95 ? 9.206 11.009 -12.718 1.00 51.88 95 PRO A O 1
ATOM 777 N N . LYS A 1 96 ? 8.208 12.928 -12.121 1.00 48.38 96 LYS A N 1
ATOM 778 C CA . LYS A 1 96 ? 7.052 12.271 -11.496 1.00 48.38 96 LYS A CA 1
ATOM 779 C C . LYS A 1 96 ? 6.212 11.476 -12.505 1.00 48.38 96 LYS A C 1
ATOM 781 O O . LYS A 1 96 ? 5.704 10.423 -12.144 1.00 48.38 96 LYS A O 1
ATOM 786 N N . TYR A 1 97 ? 6.090 11.892 -13.767 1.00 48.22 97 TYR A N 1
ATOM 787 C CA . TYR A 1 97 ? 5.243 11.173 -14.735 1.00 48.22 97 TYR A CA 1
ATOM 788 C C . TYR A 1 97 ? 5.855 9.863 -15.252 1.00 48.22 97 TYR A C 1
ATOM 790 O O . TYR A 1 97 ? 5.121 8.998 -15.728 1.00 48.22 97 TYR A O 1
ATOM 798 N N . SER A 1 98 ? 7.170 9.687 -15.098 1.00 53.75 98 SER A N 1
ATOM 799 C CA . SER A 1 98 ? 7.896 8.461 -15.453 1.00 53.75 98 SER A CA 1
ATOM 800 C C . SER A 1 98 ? 7.995 7.439 -14.314 1.00 53.75 98 SER A C 1
ATOM 802 O O . SER A 1 98 ? 8.605 6.385 -14.495 1.00 53.75 98 SER A O 1
ATOM 804 N N . LEU A 1 99 ? 7.445 7.739 -13.129 1.00 66.88 99 LEU A N 1
ATOM 805 C CA . LEU A 1 99 ? 7.504 6.824 -11.992 1.00 66.88 99 LEU A CA 1
ATOM 806 C C . LEU A 1 99 ? 6.441 5.718 -12.133 1.00 66.88 99 LEU A C 1
ATOM 808 O O . LEU A 1 99 ? 5.249 6.034 -12.122 1.00 66.88 99 LEU A O 1
ATOM 812 N N . PRO A 1 100 ? 6.842 4.431 -12.196 1.00 72.50 100 PRO A N 1
ATOM 813 C CA . PRO A 1 100 ? 5.920 3.292 -12.279 1.00 72.50 100 PRO A CA 1
ATOM 814 C C . PRO A 1 100 ? 4.816 3.315 -11.213 1.00 72.50 100 PRO A C 1
ATOM 816 O O . PRO A 1 100 ? 3.665 2.993 -11.494 1.00 72.50 100 PRO A O 1
ATOM 819 N N . LEU A 1 101 ? 5.169 3.758 -10.002 1.00 81.56 101 LEU A N 1
ATOM 820 C CA . LEU A 1 101 ? 4.279 3.801 -8.843 1.00 81.56 101 LEU A CA 1
ATOM 821 C C . LEU A 1 101 ? 3.033 4.672 -9.074 1.00 81.56 101 LEU A C 1
ATOM 823 O O . LEU A 1 101 ? 1.949 4.302 -8.639 1.00 81.56 101 LEU A O 1
ATOM 827 N N . ASN A 1 102 ? 3.140 5.770 -9.831 1.00 81.75 102 ASN A N 1
ATOM 828 C CA . ASN A 1 102 ? 2.010 6.687 -10.059 1.00 81.75 102 ASN A CA 1
ATOM 829 C C . ASN A 1 102 ? 0.902 6.088 -10.938 1.00 81.75 102 ASN A C 1
ATOM 831 O O . ASN A 1 102 ? -0.246 6.551 -10.922 1.00 81.75 102 ASN A O 1
ATOM 835 N N . HIS A 1 103 ? 1.253 5.052 -11.695 1.00 83.75 103 HIS A N 1
ATOM 836 C CA . HIS A 1 103 ? 0.371 4.352 -12.623 1.00 83.75 103 HIS A CA 1
ATOM 837 C C . HIS A 1 103 ? -0.040 2.974 -12.117 1.00 83.75 103 HIS A C 1
ATOM 839 O O . HIS A 1 103 ? -0.834 2.287 -12.755 1.00 83.75 103 HIS A O 1
ATOM 845 N N . LEU A 1 104 ? 0.455 2.580 -10.945 1.00 87.50 104 LEU A N 1
ATOM 846 C CA . LEU A 1 104 ? 0.187 1.277 -10.358 1.00 87.50 104 LEU A CA 1
ATOM 847 C C . LEU A 1 104 ? -1.306 1.058 -10.076 1.00 87.50 104 LEU A C 1
ATOM 849 O O . LEU A 1 104 ? -1.784 -0.070 -10.156 1.00 87.50 104 LEU A O 1
ATOM 853 N N . ARG A 1 105 ? -2.060 2.145 -9.851 1.00 89.50 105 ARG A N 1
ATOM 854 C CA . ARG A 1 105 ? -3.518 2.120 -9.655 1.00 89.50 105 ARG A CA 1
ATOM 855 C C . ARG A 1 105 ? -4.271 1.374 -10.764 1.00 89.50 105 ARG A C 1
ATOM 857 O O . ARG A 1 105 ? -5.271 0.722 -10.494 1.00 89.50 105 ARG A O 1
ATOM 864 N N . PHE A 1 106 ? -3.773 1.427 -12.002 1.00 90.31 106 PHE A N 1
ATOM 865 C CA . PHE A 1 106 ? -4.395 0.752 -13.146 1.00 90.31 106 PHE A CA 1
ATOM 866 C C . PHE A 1 106 ? -4.166 -0.760 -13.149 1.00 90.31 106 PHE A C 1
ATOM 868 O O . PHE A 1 106 ? -4.869 -1.484 -13.846 1.00 90.31 106 PHE A O 1
ATOM 875 N N . TYR A 1 107 ? -3.206 -1.235 -12.358 1.00 91.75 107 TYR A N 1
ATOM 876 C CA . TYR A 1 107 ? -2.845 -2.639 -12.256 1.00 91.75 107 TYR A CA 1
ATOM 877 C C . TYR A 1 107 ? -3.241 -3.267 -10.915 1.00 91.75 107 TYR A C 1
ATOM 879 O O . TYR A 1 107 ? -2.862 -4.404 -10.656 1.00 91.75 107 TYR A O 1
ATOM 887 N N . ILE A 1 108 ? -4.026 -2.582 -10.072 1.00 93.62 108 ILE A N 1
ATOM 888 C CA . ILE A 1 108 ? -4.532 -3.139 -8.801 1.00 93.62 108 ILE A CA 1
ATOM 889 C C . ILE A 1 108 ? -5.170 -4.529 -8.986 1.00 93.62 108 ILE A C 1
ATOM 891 O O . ILE A 1 108 ? -4.794 -5.427 -8.234 1.00 93.62 108 ILE A O 1
ATOM 895 N N . PRO A 1 109 ? -6.025 -4.777 -10.003 1.00 93.31 109 PRO A N 1
ATOM 896 C CA . PRO A 1 109 ? -6.587 -6.112 -10.228 1.00 93.31 109 PRO A CA 1
ATOM 897 C C . PRO A 1 109 ? -5.538 -7.186 -10.551 1.00 93.31 109 PRO A C 1
ATOM 899 O O . PRO A 1 109 ? -5.758 -8.362 -10.287 1.00 93.31 109 PRO A O 1
ATOM 902 N N . ASN A 1 110 ? -4.393 -6.804 -11.126 1.00 93.31 110 ASN A N 1
ATOM 903 C CA . ASN A 1 110 ? -3.289 -7.724 -11.405 1.00 93.31 110 ASN A CA 1
ATOM 904 C C . ASN A 1 110 ? -2.407 -7.974 -10.179 1.00 93.31 110 ASN A C 1
ATOM 906 O O . ASN A 1 110 ? -1.850 -9.059 -10.049 1.00 93.31 110 ASN A O 1
ATOM 910 N N . ILE A 1 111 ? -2.265 -6.975 -9.305 1.00 93.00 111 ILE A N 1
ATOM 911 C CA . ILE A 1 111 ? -1.484 -7.088 -8.069 1.00 93.00 111 ILE A CA 1
ATOM 912 C C . ILE A 1 111 ? -2.247 -7.941 -7.050 1.00 93.00 111 ILE A C 1
ATOM 914 O O . ILE A 1 111 ? -1.654 -8.812 -6.420 1.00 93.00 111 ILE A O 1
ATOM 918 N N . TYR A 1 112 ? -3.563 -7.738 -6.938 1.00 94.56 112 TYR A N 1
ATOM 919 C CA . TYR A 1 112 ? -4.421 -8.416 -5.965 1.00 94.56 112 TYR A CA 1
ATOM 920 C C . TYR A 1 112 ? -5.597 -9.149 -6.635 1.00 94.56 112 TYR A C 1
ATOM 922 O O . TYR A 1 112 ? -6.755 -8.807 -6.394 1.00 94.56 112 TYR A O 1
ATOM 930 N N . PRO A 1 113 ? -5.339 -10.185 -7.455 1.00 94.88 113 PRO A N 1
ATOM 931 C CA . PRO A 1 113 ? -6.379 -10.859 -8.240 1.00 94.88 113 PRO A CA 1
ATOM 932 C C . PRO A 1 113 ? -7.393 -11.642 -7.393 1.00 94.88 113 PRO A C 1
ATOM 934 O O . PRO A 1 113 ? -8.450 -12.021 -7.890 1.00 94.88 113 PRO A O 1
ATOM 937 N N . HIS A 1 114 ? -7.067 -11.913 -6.128 1.00 95.31 114 HIS A N 1
ATOM 938 C CA . HIS A 1 114 ? -7.918 -12.662 -5.201 1.00 95.31 114 HIS A CA 1
ATOM 939 C C . HIS A 1 114 ? -8.776 -11.767 -4.300 1.00 95.31 114 HIS A C 1
ATOM 941 O O . HIS A 1 114 ? -9.601 -12.288 -3.552 1.00 95.31 114 HIS A O 1
ATOM 947 N N . LEU A 1 115 ? -8.588 -10.444 -4.347 1.00 94.44 115 LEU A N 1
ATOM 948 C CA . LEU A 1 115 ? -9.405 -9.506 -3.585 1.00 94.44 115 LEU A CA 1
ATOM 949 C C . LEU A 1 115 ? -10.620 -9.095 -4.417 1.00 94.44 115 LEU A C 1
ATOM 951 O O . LEU A 1 115 ? -10.482 -8.594 -5.529 1.00 94.44 115 LEU A O 1
ATOM 955 N N . GLU A 1 116 ? -11.815 -9.272 -3.857 1.00 94.00 116 GLU A N 1
ATOM 956 C CA . GLU A 1 116 ? -13.067 -8.859 -4.503 1.00 94.00 116 GLU A CA 1
ATOM 957 C C . GLU A 1 116 ? -13.187 -7.330 -4.595 1.00 94.00 116 GLU A C 1
ATOM 959 O O . GLU A 1 116 ? -13.703 -6.790 -5.574 1.00 94.00 116 GLU A O 1
ATOM 964 N N . LYS A 1 117 ? -12.695 -6.620 -3.573 1.00 93.88 117 LYS A N 1
ATOM 965 C CA . LYS A 1 11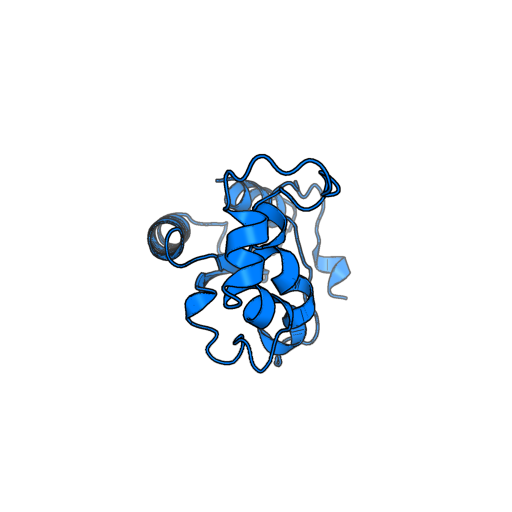7 ? -12.819 -5.169 -3.456 1.00 93.88 117 LYS A CA 1
ATOM 966 C C . LYS A 1 117 ? -11.587 -4.576 -2.779 1.00 93.88 117 LYS A C 1
ATOM 968 O O . LYS A 1 117 ? -11.085 -5.115 -1.797 1.00 93.88 117 LYS A O 1
ATOM 973 N N . VAL A 1 118 ? -11.127 -3.438 -3.295 1.00 94.94 118 VAL A N 1
ATOM 974 C CA . VAL A 1 118 ? -9.988 -2.680 -2.764 1.00 94.94 118 VAL A CA 1
ATOM 975 C C . VAL A 1 118 ? -10.384 -1.213 -2.663 1.00 94.94 118 VAL A C 1
ATOM 977 O O . VAL A 1 118 ? -10.890 -0.637 -3.625 1.00 94.94 118 VAL A O 1
ATOM 980 N N . VAL A 1 119 ? -10.123 -0.598 -1.510 1.00 95.75 119 VAL A N 1
ATOM 981 C CA . VAL A 1 119 ? -10.200 0.857 -1.342 1.00 95.75 119 VAL A CA 1
ATOM 982 C C . VAL A 1 119 ? -8.794 1.416 -1.514 1.00 95.75 119 VAL A C 1
ATOM 984 O O . VAL A 1 119 ? -7.897 1.115 -0.732 1.00 95.75 119 VAL A O 1
ATOM 987 N N . PHE A 1 120 ? -8.599 2.210 -2.563 1.00 95.38 120 PHE A N 1
ATOM 988 C CA . PHE A 1 120 ? -7.331 2.882 -2.827 1.00 95.38 120 PHE A CA 1
ATOM 989 C C . PHE A 1 120 ? -7.288 4.231 -2.101 1.00 95.38 120 PHE A C 1
ATOM 991 O O . PHE A 1 120 ? -8.223 5.024 -2.213 1.00 95.38 120 PHE A O 1
ATOM 998 N N . LEU A 1 121 ? -6.198 4.489 -1.377 1.00 95.75 121 LEU A N 1
ATOM 999 C CA . LEU A 1 121 ? -5.932 5.743 -0.673 1.00 95.75 121 LEU A CA 1
ATOM 1000 C C . LEU A 1 121 ? -4.607 6.320 -1.183 1.00 95.75 121 LEU A C 1
ATOM 1002 O O . LEU A 1 121 ? -3.607 5.601 -1.219 1.00 95.75 121 LEU A O 1
ATOM 1006 N N . ASP A 1 122 ? -4.600 7.601 -1.554 1.00 93.00 122 ASP A N 1
ATOM 1007 C CA . ASP A 1 122 ? -3.360 8.326 -1.857 1.00 93.00 122 ASP A CA 1
ATOM 1008 C C . ASP A 1 122 ? -2.549 8.588 -0.570 1.00 93.00 122 ASP A C 1
ATOM 1010 O O . ASP A 1 122 ? -3.042 8.425 0.549 1.00 93.00 122 ASP A O 1
ATOM 1014 N N . ASP A 1 123 ? -1.276 8.967 -0.701 1.00 91.38 123 ASP A N 1
ATOM 1015 C CA . ASP A 1 123 ? -0.383 9.191 0.443 1.00 91.38 123 ASP A CA 1
ATOM 1016 C C . ASP A 1 123 ? -0.585 10.549 1.136 1.00 91.38 123 ASP A C 1
ATOM 1018 O O . ASP A 1 123 ? -0.055 10.761 2.229 1.00 91.38 123 ASP A O 1
ATOM 1022 N N . ASP A 1 124 ? -1.369 11.445 0.536 1.00 93.56 124 ASP A N 1
ATOM 1023 C CA . ASP A 1 124 ? -1.661 12.802 1.002 1.00 93.56 124 ASP A CA 1
ATOM 1024 C C . ASP A 1 124 ? -3.068 12.964 1.609 1.00 93.56 124 ASP A C 1
ATOM 1026 O O . ASP A 1 124 ? -3.553 14.084 1.790 1.00 93.56 124 ASP A O 1
ATOM 1030 N N . VAL A 1 125 ? -3.711 11.856 1.992 1.00 96.44 125 VAL A N 1
ATOM 1031 C CA . VAL A 1 125 ? -5.051 11.864 2.596 1.00 96.44 125 VAL A CA 1
ATOM 1032 C C . VAL A 1 125 ? -5.023 11.692 4.117 1.00 96.44 125 VAL A C 1
ATOM 1034 O O . VAL A 1 125 ? -4.107 11.119 4.706 1.00 96.44 125 VAL A O 1
ATOM 1037 N N . VAL A 1 126 ? -6.084 12.158 4.775 1.00 97.88 126 VAL A N 1
ATOM 1038 C CA . VAL A 1 126 ? -6.356 11.879 6.190 1.00 97.88 126 VAL A CA 1
ATOM 1039 C C . VAL A 1 126 ? -7.788 11.385 6.309 1.00 97.88 126 VAL A C 1
ATOM 1041 O O . VAL A 1 126 ? -8.728 12.071 5.906 1.00 97.88 126 VAL A O 1
ATOM 1044 N N . VAL A 1 127 ? -7.961 10.195 6.875 1.00 97.81 127 VAL A N 1
ATOM 1045 C CA . VAL A 1 127 ? -9.277 9.583 7.058 1.00 97.81 127 VAL A CA 1
ATOM 1046 C C . VAL A 1 127 ? -9.928 10.154 8.315 1.00 97.81 127 VAL A C 1
ATOM 1048 O O . VAL A 1 127 ? -9.311 10.198 9.376 1.00 97.81 127 VAL A O 1
ATOM 1051 N N . GLN A 1 128 ? -11.176 10.615 8.197 1.00 97.94 128 GLN A N 1
ATOM 1052 C CA . GLN A 1 128 ? -11.921 11.237 9.305 1.00 97.94 128 GLN A CA 1
ATOM 1053 C C . GLN A 1 128 ? -13.159 10.448 9.748 1.00 97.94 128 GLN A C 1
ATOM 1055 O O . GLN A 1 128 ? -13.861 10.878 10.659 1.00 97.94 128 GLN A O 1
ATOM 1060 N N . LYS A 1 129 ? -13.470 9.337 9.073 1.00 97.00 129 LYS A N 1
ATOM 1061 C CA . LYS A 1 129 ? -14.614 8.467 9.368 1.00 97.00 129 LYS A CA 1
ATOM 1062 C C . LYS A 1 129 ? -14.303 7.030 8.979 1.00 97.00 129 LYS A C 1
ATOM 1064 O O . LYS A 1 129 ? -13.399 6.794 8.180 1.00 97.00 129 LYS A O 1
ATOM 1069 N N . ASP A 1 130 ? -15.075 6.103 9.530 1.00 96.81 130 ASP A N 1
ATOM 1070 C CA . ASP A 1 130 ? -14.965 4.684 9.217 1.00 96.81 130 ASP A CA 1
ATOM 1071 C C . ASP A 1 130 ? -15.139 4.428 7.710 1.00 96.81 130 ASP A C 1
ATOM 1073 O O . ASP A 1 130 ? -16.122 4.861 7.101 1.00 96.81 130 ASP A O 1
ATOM 1077 N N . LEU A 1 131 ? -14.173 3.721 7.120 1.00 96.12 131 LEU A N 1
ATOM 1078 C CA . LEU A 1 131 ? -14.192 3.315 5.714 1.00 96.12 131 LEU A CA 1
ATOM 1079 C C . LEU A 1 131 ? -14.852 1.948 5.505 1.00 96.12 131 LEU A C 1
ATOM 1081 O O . LEU A 1 131 ? -15.110 1.584 4.361 1.00 96.12 131 LEU A O 1
ATOM 1085 N N . THR A 1 132 ? -15.161 1.205 6.574 1.00 93.06 132 THR A N 1
ATOM 1086 C CA . THR A 1 132 ? -15.813 -0.116 6.500 1.00 93.06 132 THR A CA 1
ATOM 1087 C C . THR A 1 132 ? -17.053 -0.130 5.591 1.00 93.06 132 THR A C 1
ATOM 1089 O O . THR A 1 132 ? -17.167 -1.054 4.788 1.00 93.06 132 THR A O 1
ATOM 1092 N N . PRO A 1 133 ? -17.941 0.890 5.594 1.00 93.94 133 PRO A N 1
ATOM 1093 C CA . PRO A 1 133 ? -19.102 0.917 4.701 1.00 93.94 133 PRO A CA 1
ATOM 1094 C C . PRO A 1 133 ? -18.775 0.934 3.202 1.00 93.94 133 PRO A C 1
ATOM 1096 O O . PRO A 1 133 ? -19.642 0.602 2.402 1.00 93.94 133 PRO A O 1
ATOM 1099 N N . LEU A 1 134 ? -17.553 1.308 2.802 1.00 93.62 134 LEU A N 1
ATOM 1100 C CA . LEU A 1 134 ? -17.122 1.239 1.400 1.00 93.62 134 LEU A CA 1
ATOM 1101 C C . LEU A 1 134 ? -16.916 -0.209 0.934 1.00 93.62 134 LEU A C 1
ATOM 1103 O O . LEU A 1 134 ? -16.940 -0.476 -0.268 1.00 93.62 134 LEU A O 1
ATOM 1107 N N . PHE A 1 135 ? -16.725 -1.141 1.872 1.00 87.12 135 PHE A N 1
ATOM 1108 C CA . PHE A 1 135 ? -16.537 -2.558 1.581 1.00 87.12 135 PHE A CA 1
ATOM 1109 C C . PHE A 1 135 ? -17.851 -3.338 1.451 1.00 87.12 135 PHE A C 1
ATOM 1111 O O . PHE A 1 135 ? -17.845 -4.406 0.838 1.00 87.12 135 PHE A O 1
AT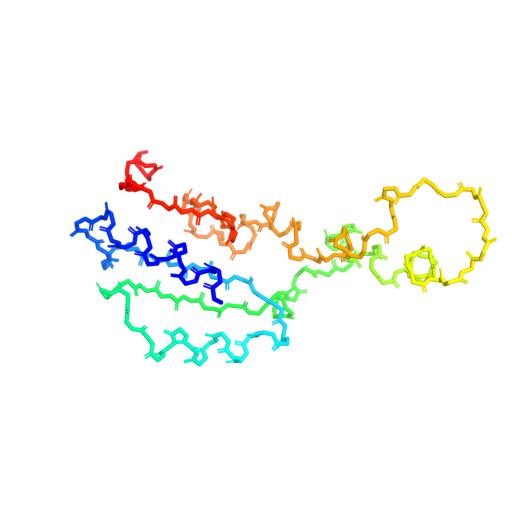OM 1118 N N . SER A 1 136 ? -18.963 -2.778 1.930 1.00 76.25 136 SER A N 1
ATOM 1119 C CA . SER A 1 136 ? -20.307 -3.372 1.911 1.00 76.25 136 SER A CA 1
ATOM 1120 C C . SER A 1 136 ? -21.031 -3.268 0.569 1.00 76.25 136 SER A C 1
ATOM 1122 O O . SER A 1 136 ? -20.566 -2.512 -0.318 1.00 76.25 136 SER A O 1
#